Protein AF-0000000082964727 (afdb_homodimer)

Solvent-accessible surface area (backbone atoms only — not comparable to full-atom values): 8576 Å² total; per-residue (Å²): 100,39,33,54,52,37,48,73,75,38,59,36,74,42,72,46,80,45,94,87,66,37,37,23,34,14,73,77,46,48,39,25,46,44,39,16,37,71,82,79,59,73,50,67,26,72,53,70,43,55,39,71,46,34,38,41,74,52,41,55,58,40,51,57,36,49,49,47,58,58,69,42,76,78,37,48,71,79,102,101,39,33,54,51,38,49,74,76,37,59,36,73,40,70,45,82,45,95,88,66,38,39,22,34,14,72,78,45,48,39,26,45,45,38,17,37,70,83,80,59,73,50,68,27,72,52,70,42,56,39,71,47,35,36,41,73,52,41,56,57,38,52,58,35,49,47,47,59,58,69,46,77,78,40,48,73,80,103

Sequence (158 aa):
LCLAFVESSFNLSKVNENADGSFDYGIFQINSHYWCNDYQSHSENICHEDCKELLSPNLLSTINCVKKIVSGAGGMKNWLCLAFVESSFNLSKVNENADGSFDYGIFQINSHYWCNDYQSHSENICHEDCKELLSPNLLSTINCVKKIVSGAGGMKNW

Organism: Crocuta crocuta (NCBI:txid9678)

InterPro domains:
  IPR001916 Glycoside hydrolase, family 22 [PF00062] (1-79)
  IPR001916 Glycoside hydrolase, family 22 [PR00135] (22-38)
  IPR001916 Glycoside hydrolase, family 22 [PR00135] (45-54)
  IPR001916 Glycoside hydrolase, family 22 [PR00135] (55-70)
  IPR001916 Glycoside hydrolase, family 22 [PR00135] (75-79)
  IPR001916 Glycoside hydrolase, family 22 [PS51348] (1-79)
  IPR001916 Glycoside hydrolase, family 22 [PTHR11407] (1-79)
  IPR001916 Glycoside hydrolase, family 22 [SM00263] (1-79)
  IPR019799 Glycoside hydrolase family 22 domain [PS00128] (47-65)
  IPR023346 Lysozyme-like domain superfamily [SSF53955] (1-79)

Radius of gyration: 15.57 Å; Cα contacts (8 Å, |Δi|>4): 293; chains: 2; bounding box: 36×48×28 Å

Secondary structure (DSSP, 8-state):
-HHHHHHHHS-TT-EEE-TTS-EEETTTTEETTTT-B-SSS----TT-SBGGGGG-TT-HHHHHHHHHHHH-SS-GGG-/-HHHHHHHHS-TT-EEE-TTS-EEETTTTEETTTT-B-SSS----TT-SBGGGGG-TT-HHHHHHHHHHHH-SS-GGG-

Nearest PDB structures (foldseek):
  5xuw-assembly2_B  TM=7.852E-01  e=1.408E-07  Equus asinus
  4yf2-assembly3_C  TM=8.057E-01  e=6.088E-07  Mus musculus
  2cwi-assembly2_B  TM=7.883E-01  e=1.545E-06  Canis lupus familiaris
  2z2e-assembly2_B  TM=7.859E-01  e=5.471E-06  Canis lupus familiaris
  2z2e-assembly1_A  TM=7.751E-01  e=1.696E-05  Canis lupus familiaris

Structure (mmCIF, N/CA/C/O backbone):
data_AF-0000000082964727-model_v1
#
loop_
_entity.id
_entity.type
_entity.pdbx_description
1 polymer 'LYZL6 protein'
#
loop_
_atom_site.group_PDB
_atom_site.id
_atom_site.type_symbol
_atom_site.label_atom_id
_atom_site.label_alt_id
_atom_site.label_comp_id
_atom_site.label_asym_id
_atom_site.label_entity_id
_atom_site.label_seq_id
_atom_site.pdbx_PDB_ins_code
_atom_site.Cartn_x
_atom_site.Cartn_y
_atom_site.Cartn_z
_atom_site.occupancy
_atom_site.B_iso_or_equiv
_atom_site.auth_seq_id
_atom_site.auth_comp_id
_atom_site.auth_asym_id
_atom_site.auth_atom_id
_atom_site.pdbx_PDB_model_num
ATOM 1 N N . LEU A 1 1 ? -19.469 -3.523 5.742 1 49.22 1 LEU A N 1
ATOM 2 C CA . LEU A 1 1 ? -18.828 -4.309 6.793 1 49.22 1 LEU A CA 1
ATOM 3 C C . LEU A 1 1 ? -17.312 -4.25 6.672 1 49.22 1 LEU A C 1
ATOM 5 O O . LEU A 1 1 ? -16.609 -4.023 7.66 1 49.22 1 LEU A O 1
ATOM 9 N N . CYS A 1 2 ? -16.781 -4.227 5.25 1 60.62 2 CYS A N 1
ATOM 10 C CA . CYS A 1 2 ? -15.383 -4.508 4.953 1 60.62 2 CYS A CA 1
ATOM 11 C C . CYS A 1 2 ? -14.5 -3.328 5.336 1 60.62 2 CYS A C 1
ATOM 13 O O . CYS A 1 2 ? -13.5 -3.496 6.039 1 60.62 2 CYS A O 1
ATOM 15 N N . LEU A 1 3 ? -15.039 -2.17 5.152 1 70.06 3 LEU A N 1
ATOM 16 C CA . LEU A 1 3 ? -14.188 -1.027 5.457 1 70.06 3 LEU A CA 1
ATOM 17 C C . LEU A 1 3 ? -14.141 -0.769 6.957 1 70.06 3 LEU A C 1
ATOM 19 O O . LEU A 1 3 ? -13.125 -0.29 7.477 1 70.06 3 LEU A O 1
ATOM 23 N N . ALA A 1 4 ? -15.195 -1.231 7.52 1 76.81 4 ALA A N 1
ATOM 24 C CA . ALA A 1 4 ? -15.227 -1.04 8.969 1 76.81 4 ALA A CA 1
ATOM 25 C C . ALA A 1 4 ? -14.133 -1.855 9.648 1 76.81 4 ALA A C 1
ATOM 27 O O . ALA A 1 4 ? -13.508 -1.392 10.609 1 76.81 4 ALA A O 1
ATOM 28 N N . PHE A 1 5 ? -13.93 -2.945 9.055 1 79.44 5 PHE A N 1
ATOM 29 C CA . PHE A 1 5 ? -12.914 -3.807 9.648 1 79.44 5 PHE A CA 1
ATOM 30 C C . PHE A 1 5 ? -11.523 -3.197 9.477 1 79.44 5 PHE A C 1
ATOM 32 O O . PHE A 1 5 ? -10.719 -3.219 10.406 1 79.44 5 PHE A O 1
ATOM 39 N N . VAL A 1 6 ? -11.328 -2.627 8.352 1 85.75 6 VAL A N 1
ATOM 40 C CA . VAL A 1 6 ? -10.047 -1.975 8.117 1 85.75 6 VAL A CA 1
ATOM 41 C C . VAL A 1 6 ? -9.898 -0.776 9.047 1 85.75 6 VAL A C 1
ATOM 43 O O . VAL A 1 6 ? -8.836 -0.584 9.656 1 85.75 6 VAL A O 1
ATOM 46 N N . GLU A 1 7 ? -11.008 -0.123 9.18 1 83.94 7 GLU A N 1
ATOM 47 C CA . GLU A 1 7 ? -10.969 1.072 10.023 1 83.94 7 GLU A CA 1
ATOM 48 C C . GLU A 1 7 ? -10.727 0.713 11.484 1 83.94 7 GLU A C 1
ATOM 50 O O . GLU A 1 7 ? -10.016 1.427 12.188 1 83.94 7 GLU A O 1
ATOM 55 N N . SER A 1 8 ? -11.25 -0.334 11.836 1 87.88 8 SER A N 1
ATOM 56 C CA . SER A 1 8 ? -11.102 -0.749 13.227 1 87.88 8 SER A CA 1
ATOM 57 C C . SER A 1 8 ? -9.7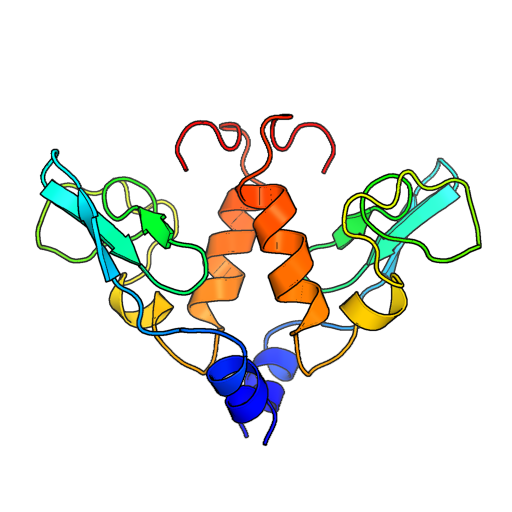03 -1.303 13.484 1 87.88 8 SER A C 1
ATOM 59 O O . SER A 1 8 ? -9.203 -1.231 14.609 1 87.88 8 SER A O 1
ATOM 61 N N . SER A 1 9 ? -9.117 -1.783 12.469 1 90.44 9 SER A N 1
ATOM 62 C CA . SER A 1 9 ? -7.801 -2.402 12.609 1 90.44 9 SER A CA 1
ATOM 63 C C . SER A 1 9 ? -6.688 -1.385 12.406 1 90.44 9 SER A C 1
ATOM 65 O O . SER A 1 9 ? -5.574 -1.562 12.914 1 90.44 9 SER A O 1
ATOM 67 N N . PHE A 1 10 ? -7.047 -0.333 11.664 1 92.75 10 PHE A N 1
ATOM 68 C CA . PHE A 1 10 ? -6.066 0.689 11.32 1 92.75 10 PHE A CA 1
ATOM 69 C C . PHE A 1 10 ? -6.629 2.084 11.57 1 92.75 10 PHE A C 1
ATOM 71 O O . PHE A 1 10 ? -7.84 2.295 11.484 1 92.75 10 PHE A O 1
ATOM 78 N N . ASN A 1 11 ? -5.766 2.906 11.875 1 93.81 11 ASN A N 1
ATOM 79 C CA . ASN A 1 11 ? -6.172 4.305 11.977 1 93.81 11 ASN A CA 1
ATOM 80 C C . ASN A 1 11 ? -6.059 5.02 10.633 1 93.81 11 ASN A C 1
ATOM 82 O O . ASN A 1 11 ? -5.004 5.562 10.305 1 93.81 11 ASN A O 1
ATOM 86 N N . LEU A 1 12 ? -7.148 5.125 9.93 1 93.94 12 LEU A N 1
ATOM 87 C CA . LEU A 1 12 ? -7.18 5.68 8.586 1 93.94 12 LEU A CA 1
ATOM 88 C C . LEU A 1 12 ? -7.074 7.199 8.617 1 93.94 12 LEU A C 1
ATOM 90 O O . LEU A 1 12 ? -6.676 7.82 7.625 1 93.94 12 LEU A O 1
ATOM 94 N N . SER A 1 13 ? -7.414 7.887 9.82 1 95.19 13 SER A N 1
AT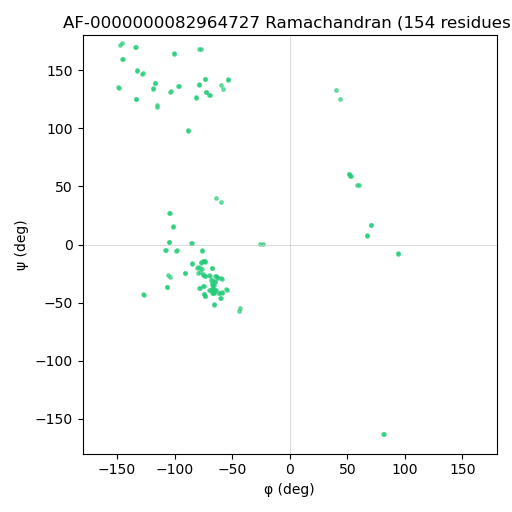OM 95 C CA . SER A 1 13 ? -7.508 9.336 9.914 1 95.19 13 SER A CA 1
ATOM 96 C C . SER A 1 13 ? -6.258 9.93 10.562 1 95.19 13 SER A C 1
ATOM 98 O O . SER A 1 13 ? -6.242 11.109 10.93 1 95.19 13 SER A O 1
ATOM 100 N N . LYS A 1 14 ? -5.23 9.156 10.625 1 96.56 14 LYS A N 1
ATOM 101 C CA . LYS A 1 14 ? -3.998 9.617 11.258 1 96.56 14 LYS A CA 1
ATOM 102 C C . LYS A 1 14 ? -3.318 10.695 10.414 1 96.56 14 LYS A C 1
ATOM 104 O O . LYS A 1 14 ? -3.158 10.531 9.203 1 96.56 14 LYS A O 1
ATOM 109 N N . VAL A 1 15 ? -2.967 11.836 11.031 1 97.5 15 VAL A N 1
ATOM 110 C CA . VAL A 1 15 ? -2.201 12.906 10.406 1 97.5 15 VAL A CA 1
ATOM 111 C C . VAL A 1 15 ? -1.088 13.367 11.344 1 97.5 15 VAL A C 1
ATOM 113 O O . VAL A 1 15 ? -1.338 13.664 12.516 1 97.5 15 VAL A O 1
ATOM 116 N N . ASN A 1 16 ? 0.157 13.344 10.828 1 97.31 16 ASN A N 1
ATOM 117 C CA . ASN A 1 16 ? 1.308 13.805 11.602 1 97.31 16 ASN A CA 1
ATOM 118 C C . ASN A 1 16 ? 1.973 15.008 10.945 1 97.31 16 ASN A C 1
ATOM 120 O O . ASN A 1 16 ? 2.139 15.047 9.727 1 97.31 16 ASN A O 1
ATOM 124 N N . GLU A 1 17 ? 2.377 15.977 11.797 1 96.5 17 GLU A N 1
ATOM 125 C CA . GLU A 1 17 ? 3.104 17.141 11.312 1 96.5 17 GLU A CA 1
ATOM 126 C C . GLU A 1 17 ? 4.609 16.969 11.477 1 96.5 17 GLU A C 1
ATOM 128 O O . GLU A 1 17 ? 5.074 16.484 12.508 1 96.5 17 GLU A O 1
ATOM 133 N N . ASN A 1 18 ? 5.363 17.375 10.383 1 95.81 18 ASN A N 1
ATOM 134 C CA . ASN A 1 18 ? 6.82 17.281 10.406 1 95.81 18 ASN A CA 1
ATOM 135 C C . ASN A 1 18 ? 7.461 18.641 10.703 1 95.81 18 ASN A C 1
ATOM 137 O O . ASN A 1 18 ? 6.809 19.672 10.586 1 95.81 18 ASN A O 1
ATOM 141 N N . ALA A 1 19 ? 8.703 18.578 11.039 1 95.44 19 ALA A N 1
ATOM 142 C CA . ALA A 1 19 ? 9.445 19.781 11.383 1 95.44 19 ALA A CA 1
ATOM 143 C C . ALA A 1 19 ? 9.562 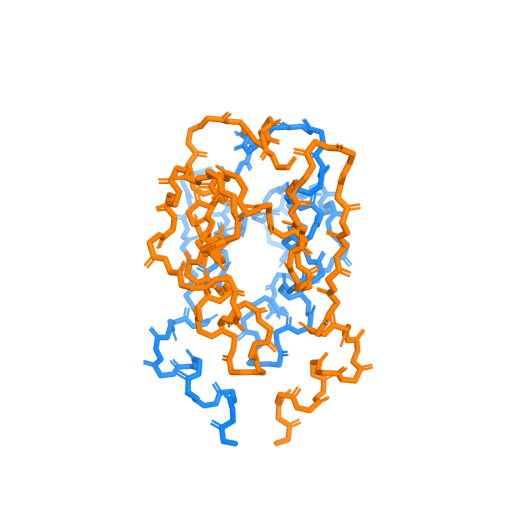20.719 10.18 1 95.44 19 ALA A C 1
ATOM 145 O O . ALA A 1 19 ? 9.641 21.938 10.336 1 95.44 19 ALA A O 1
ATOM 146 N N . ASP A 1 20 ? 9.523 20.172 9.023 1 94.88 20 ASP A N 1
ATOM 147 C CA . ASP A 1 20 ? 9.695 20.969 7.812 1 94.88 20 ASP A CA 1
ATOM 148 C C . ASP A 1 20 ? 8.367 21.578 7.359 1 94.88 20 ASP A C 1
ATOM 150 O O . ASP A 1 20 ? 8.297 22.203 6.301 1 94.88 20 ASP A O 1
ATOM 154 N N . GLY A 1 21 ? 7.305 21.312 8.133 1 95.62 21 GLY A N 1
ATOM 155 C CA . GLY A 1 21 ? 6 21.875 7.816 1 95.62 21 GLY A CA 1
ATOM 156 C C . GLY A 1 21 ? 5.133 20.938 6.988 1 95.62 21 GLY A C 1
ATOM 157 O O . GLY A 1 21 ? 3.963 21.234 6.738 1 95.62 21 GLY A O 1
ATOM 158 N N . SER A 1 22 ? 5.676 19.875 6.543 1 95.19 22 SER A N 1
ATOM 159 C CA . SER A 1 22 ? 4.863 18.891 5.816 1 95.19 22 SER A CA 1
ATOM 160 C C . SER A 1 22 ? 4.027 18.062 6.773 1 95.19 22 SER A C 1
ATOM 162 O O . SER A 1 22 ? 4.191 18.141 7.992 1 95.19 22 SER A O 1
ATOM 164 N N . PHE A 1 23 ? 3.092 17.328 6.184 1 96.69 23 PHE A N 1
ATOM 165 C CA . PHE A 1 23 ? 2.254 16.422 6.949 1 96.69 23 PHE A CA 1
ATOM 166 C C . PHE A 1 23 ? 2.271 15.023 6.336 1 96.69 23 PHE A C 1
ATOM 168 O O . PHE A 1 23 ? 2.385 14.883 5.117 1 96.69 23 PHE A O 1
ATOM 175 N N . ASP A 1 24 ? 2.17 14.031 7.184 1 96.12 24 ASP A N 1
ATOM 176 C CA . ASP A 1 24 ? 1.98 12.641 6.773 1 96.12 24 ASP A CA 1
ATOM 177 C C . ASP A 1 24 ? 0.533 12.203 6.98 1 96.12 24 ASP A C 1
ATOM 179 O O . ASP A 1 24 ? -0.036 12.398 8.055 1 96.12 24 ASP A O 1
ATOM 183 N N . TYR A 1 25 ? 0 11.602 5.961 1 96.31 25 TYR A N 1
ATOM 184 C CA . TYR A 1 25 ? -1.441 11.375 5.98 1 96.31 25 TYR A CA 1
ATOM 185 C C . TYR A 1 25 ? -1.765 9.891 5.922 1 96.31 25 TYR A C 1
ATOM 187 O O . TYR A 1 25 ? -1.175 9.148 5.129 1 96.31 25 TYR A O 1
ATOM 195 N N . GLY A 1 26 ? -2.695 9.461 6.781 1 96.06 26 GLY A N 1
ATOM 196 C CA . GLY A 1 26 ? -3.385 8.188 6.629 1 96.06 26 GLY A CA 1
ATOM 197 C C . GLY A 1 26 ? -2.576 7.008 7.133 1 96.06 26 GLY A C 1
ATOM 198 O O . GLY A 1 26 ? -1.594 7.184 7.855 1 96.06 26 GLY A O 1
ATOM 199 N N . ILE A 1 27 ? -3.023 5.898 6.684 1 93.75 27 ILE A N 1
ATOM 200 C CA . ILE A 1 27 ? -2.551 4.621 7.211 1 93.75 27 ILE A CA 1
ATOM 201 C C . ILE A 1 27 ? -1.104 4.395 6.781 1 93.75 27 ILE A C 1
ATOM 203 O O . ILE A 1 27 ? -0.328 3.764 7.504 1 93.75 27 ILE A O 1
ATOM 207 N N . PHE A 1 28 ? -0.662 4.965 5.684 1 93.81 28 PHE A N 1
ATOM 208 C CA . PHE A 1 28 ? 0.692 4.746 5.191 1 93.81 28 PHE A CA 1
ATOM 209 C C . PHE A 1 28 ? 1.568 5.965 5.453 1 93.81 28 PHE A C 1
ATOM 211 O O . PHE A 1 28 ? 2.74 5.988 5.074 1 93.81 28 PHE A O 1
ATOM 218 N N . GLN A 1 29 ? 1.039 6.984 6.094 1 95.19 29 GLN A N 1
ATOM 219 C CA . GLN A 1 29 ? 1.766 8.203 6.438 1 95.19 29 GLN A CA 1
ATOM 220 C C . GLN A 1 29 ? 2.475 8.781 5.215 1 95.19 29 GLN A C 1
ATOM 222 O O . GLN A 1 29 ? 3.682 9.031 5.25 1 95.19 29 GLN A O 1
ATOM 227 N N . ILE A 1 30 ? 1.651 9.109 4.242 1 92.94 30 ILE A N 1
ATOM 228 C CA . ILE A 1 30 ? 2.109 9.633 2.961 1 92.94 30 ILE A CA 1
ATOM 229 C C . ILE A 1 30 ? 2.389 11.133 3.084 1 92.94 30 ILE A C 1
ATOM 231 O O . ILE A 1 30 ? 1.513 11.898 3.488 1 92.94 30 ILE A O 1
ATOM 235 N N . ASN A 1 31 ? 3.559 11.516 2.699 1 94.25 31 ASN A N 1
ATOM 236 C CA . ASN A 1 31 ? 4.051 12.867 2.955 1 94.25 31 ASN A CA 1
ATOM 237 C C . ASN A 1 31 ? 3.473 13.875 1.966 1 94.25 31 ASN A C 1
ATOM 239 O O . ASN A 1 31 ? 3.48 13.633 0.757 1 94.25 31 ASN A O 1
ATOM 243 N N . SER A 1 32 ? 3.092 14.977 2.41 1 96.25 32 SER A N 1
ATOM 244 C CA . SER A 1 32 ? 2.375 15.977 1.624 1 96.25 32 SER A CA 1
ATOM 245 C C . SER A 1 32 ? 3.33 16.781 0.748 1 96.25 32 SER A C 1
ATOM 247 O O . SER A 1 32 ? 2.908 17.406 -0.232 1 96.25 32 SER A O 1
ATOM 249 N N . HIS A 1 33 ? 4.633 16.797 1.054 1 95.56 33 HIS A N 1
ATOM 250 C CA . HIS A 1 33 ? 5.566 17.562 0.233 1 95.56 33 HIS A CA 1
ATOM 251 C C . HIS A 1 33 ? 5.848 16.859 -1.088 1 95.56 33 HIS A C 1
ATOM 253 O O . HIS A 1 33 ? 6.289 17.484 -2.053 1 95.56 33 HIS A O 1
ATOM 259 N N . TYR A 1 34 ? 5.488 15.609 -1.199 1 92.56 34 TYR A N 1
ATOM 260 C CA . TYR A 1 34 ? 5.906 14.844 -2.369 1 92.56 34 TYR A CA 1
ATOM 261 C C . TYR A 1 34 ? 4.707 14.195 -3.053 1 92.56 34 TYR A C 1
ATOM 263 O O . TYR A 1 34 ? 4.566 14.273 -4.273 1 92.56 34 TYR A O 1
ATOM 271 N N . TRP A 1 35 ? 3.859 13.656 -2.289 1 93.5 35 TRP A N 1
ATOM 272 C CA . TRP A 1 35 ? 3 12.625 -2.863 1 93.5 35 TRP A CA 1
ATOM 273 C C . TRP A 1 35 ? 1.58 13.148 -3.061 1 93.5 35 TRP A C 1
ATOM 275 O O . TRP A 1 35 ? 0.917 12.812 -4.043 1 93.5 35 TRP A O 1
ATOM 285 N N . CYS A 1 36 ? 1.107 13.945 -2.205 1 96.81 36 CYS A N 1
ATOM 286 C CA . CYS A 1 36 ? -0.247 14.477 -2.287 1 96.81 36 CYS A CA 1
ATOM 287 C C . CYS A 1 36 ? -0.258 15.977 -2.027 1 96.81 36 CYS A C 1
ATOM 289 O O . CYS A 1 36 ? 0.765 16.562 -1.651 1 96.81 36 CYS A O 1
ATOM 291 N N . ASN A 1 37 ? -1.45 16.641 -2.281 1 98 37 ASN A N 1
ATOM 292 C CA . ASN A 1 37 ? -1.575 18.078 -2.094 1 98 37 ASN A CA 1
ATOM 293 C C . ASN A 1 37 ? -2.576 18.422 -0.991 1 98 37 ASN A C 1
ATOM 295 O O . ASN A 1 37 ? -3.744 18.031 -1.067 1 98 37 ASN A O 1
ATOM 299 N N . ASP A 1 38 ? -2.092 19.078 0.036 1 97.44 38 ASP A N 1
ATOM 300 C CA . ASP A 1 38 ? -3.02 19.5 1.076 1 97.44 38 ASP A CA 1
ATOM 301 C C . ASP A 1 38 ? -3.24 21.016 1.021 1 97.44 38 ASP A C 1
ATOM 303 O O . ASP A 1 38 ? -3.975 21.562 1.841 1 97.44 38 ASP A O 1
ATOM 307 N N . TYR A 1 39 ? -2.521 21.688 0.158 1 96 39 TYR A N 1
ATOM 308 C CA . TYR A 1 39 ? -2.682 23.109 -0.139 1 96 39 TYR A CA 1
ATOM 309 C C . TYR A 1 39 ? -2.223 23.969 1.034 1 96 39 TYR A C 1
ATOM 311 O O . TYR A 1 39 ? -2.682 25.094 1.2 1 96 39 TYR A O 1
ATOM 319 N N . GLN A 1 40 ? -1.454 23.344 1.925 1 94.25 40 GLN A N 1
ATOM 320 C CA . GLN A 1 40 ? -0.943 24.078 3.082 1 94.25 40 GLN A CA 1
ATOM 321 C C . GLN A 1 40 ? 0.542 24.391 2.922 1 94.25 40 GLN A C 1
ATOM 323 O O . GLN A 1 40 ? 1.055 25.328 3.543 1 94.25 40 GLN A O 1
ATOM 328 N N . SER A 1 41 ? 1.266 23.609 2.16 1 88.94 41 SER A N 1
ATOM 329 C CA . SER A 1 41 ? 2.689 23.781 1.891 1 88.94 41 SER A CA 1
ATOM 330 C C . SER A 1 41 ? 3.047 23.312 0.483 1 88.94 41 SER A C 1
ATOM 332 O O . SER A 1 41 ? 2.186 22.828 -0.254 1 88.94 41 SER A O 1
ATOM 334 N N . HIS A 1 42 ? 4.246 23.547 0.036 1 94.06 42 HIS A N 1
ATOM 335 C CA . HIS A 1 42 ? 4.723 23.062 -1.26 1 94.06 42 HIS A CA 1
ATOM 336 C C . HIS A 1 42 ? 4.531 21.562 -1.399 1 94.06 42 HIS A C 1
ATOM 338 O O . HIS A 1 42 ? 4.723 20.812 -0.436 1 94.06 42 HIS A O 1
ATOM 344 N N . SER A 1 43 ? 4.152 21.172 -2.658 1 94.94 43 SER A N 1
ATOM 345 C CA . SER A 1 43 ? 3.986 19.75 -2.928 1 94.94 43 SER A CA 1
ATOM 346 C C . SER A 1 43 ? 4.324 19.406 -4.379 1 94.94 43 SER A C 1
ATOM 348 O O . SER A 1 43 ? 3.92 20.125 -5.297 1 94.94 43 SER A O 1
ATOM 350 N N . GLU A 1 44 ? 5.086 18.328 -4.57 1 94.69 44 GLU A N 1
ATOM 351 C CA . GLU A 1 44 ? 5.301 17.797 -5.91 1 94.69 44 GLU A CA 1
ATOM 352 C C . GLU A 1 44 ? 4.047 17.094 -6.43 1 94.69 44 GLU A C 1
ATOM 354 O O . GLU A 1 44 ? 3.838 17 -7.645 1 94.69 44 GLU A O 1
ATOM 359 N N . ASN A 1 45 ? 3.232 16.578 -5.555 1 95.5 45 ASN A N 1
ATOM 360 C CA . ASN A 1 45 ? 1.95 15.945 -5.844 1 95.5 45 ASN A CA 1
ATOM 361 C C . ASN A 1 45 ? 2.088 14.844 -6.895 1 95.5 45 ASN A C 1
ATOM 363 O O . ASN A 1 45 ? 1.385 14.859 -7.91 1 95.5 45 ASN A O 1
ATOM 367 N N . ILE A 1 46 ? 2.898 13.883 -6.59 1 93.44 46 ILE A N 1
ATOM 368 C CA . ILE A 1 46 ? 3.211 12.828 -7.543 1 93.44 46 ILE A CA 1
ATOM 369 C C . ILE A 1 46 ? 1.972 11.961 -7.781 1 93.44 46 ILE A C 1
ATOM 371 O O . ILE A 1 46 ? 1.739 11.492 -8.898 1 93.44 46 ILE A O 1
ATOM 375 N N . CYS A 1 47 ? 1.193 11.867 -6.793 1 94.94 47 CYS A N 1
ATOM 376 C CA . CYS A 1 47 ? 0.007 11.031 -6.906 1 94.94 47 CYS A CA 1
ATOM 377 C C . CYS A 1 47 ? -1.144 11.789 -7.551 1 94.94 47 CYS A C 1
ATOM 379 O O . CYS A 1 47 ? -2.152 11.195 -7.934 1 94.94 47 CYS A O 1
ATOM 381 N N . HIS A 1 48 ? -1.076 13.086 -7.605 1 96.94 48 HIS A N 1
ATOM 382 C CA . HIS A 1 48 ? -2.111 13.945 -8.172 1 96.94 48 HIS A CA 1
ATOM 383 C C . HIS A 1 48 ? -3.436 13.766 -7.438 1 96.94 48 HIS A C 1
ATOM 385 O O . HIS A 1 48 ? -4.473 13.547 -8.062 1 96.94 48 HIS A O 1
ATOM 391 N N . GLU A 1 49 ? -3.408 13.867 -6.191 1 97.25 49 GLU A N 1
ATOM 392 C CA . GLU A 1 49 ? -4.629 13.742 -5.398 1 97.25 49 GLU A CA 1
ATOM 393 C C . GLU A 1 49 ? -4.59 14.664 -4.18 1 97.25 49 GLU A C 1
ATOM 395 O O . GLU A 1 49 ? -3.527 15.18 -3.814 1 97.25 49 GLU A O 1
ATOM 400 N N . ASP A 1 50 ? -5.781 14.961 -3.631 1 98.25 50 ASP A N 1
ATOM 401 C CA . ASP A 1 50 ? -5.906 15.672 -2.359 1 98.25 50 ASP A CA 1
ATOM 402 C C . ASP A 1 50 ? -5.52 14.766 -1.189 1 98.25 50 ASP A C 1
ATOM 404 O O . ASP A 1 50 ? -5.992 13.633 -1.093 1 98.25 50 ASP A O 1
ATOM 408 N N . CYS A 1 51 ? -4.617 15.305 -0.259 1 98.31 51 CYS A N 1
ATOM 409 C CA . CYS A 1 51 ? -4.145 14.5 0.859 1 98.31 51 CYS A CA 1
ATOM 410 C C . CYS A 1 51 ? -5.309 14.039 1.729 1 98.31 51 CYS A C 1
ATOM 412 O O . CYS A 1 51 ? -5.266 12.945 2.303 1 98.31 51 CYS A O 1
ATOM 414 N N . LYS A 1 52 ? -6.414 14.789 1.799 1 98.25 52 LYS A N 1
ATOM 415 C CA . LYS A 1 52 ? -7.574 14.422 2.605 1 98.25 52 LYS A CA 1
ATOM 416 C C . LYS A 1 52 ? -8.195 13.117 2.113 1 98.25 52 LYS A C 1
ATOM 418 O O . LYS A 1 52 ? -8.797 12.375 2.893 1 98.25 52 L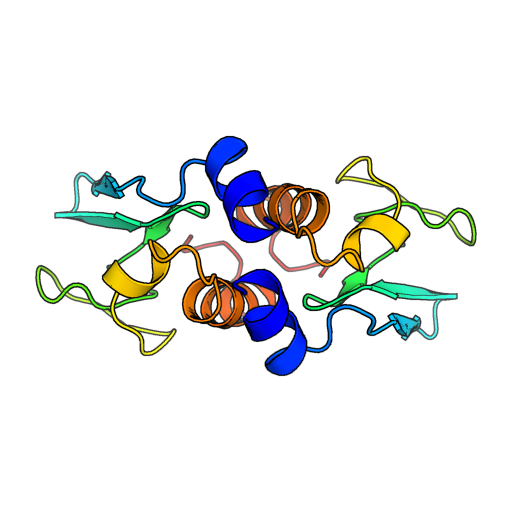YS A O 1
ATOM 423 N N . GLU A 1 53 ? -8.055 12.82 0.839 1 97.31 53 GLU A N 1
ATOM 424 C CA . GLU A 1 53 ? -8.617 11.594 0.284 1 97.31 53 GLU A CA 1
ATOM 425 C C . GLU A 1 53 ? -7.902 10.359 0.83 1 97.31 53 GLU A C 1
ATOM 427 O O . GLU A 1 53 ? -8.445 9.25 0.801 1 97.31 53 GLU A O 1
ATOM 432 N N . LEU A 1 54 ? -6.695 10.531 1.352 1 97.19 54 LEU A N 1
ATOM 433 C CA . LEU A 1 54 ? -5.926 9.422 1.904 1 97.19 54 LEU A CA 1
ATOM 434 C C . LEU A 1 54 ? -6.453 9.023 3.279 1 97.19 54 LEU A C 1
ATOM 436 O O . LEU A 1 54 ? -6.051 7.996 3.83 1 97.19 54 LEU A O 1
ATOM 440 N N . LEU A 1 55 ? -7.426 9.789 3.787 1 96.56 55 LEU A N 1
ATOM 441 C CA . LEU A 1 55 ? -8.039 9.516 5.078 1 96.56 55 LEU A CA 1
ATOM 442 C C . LEU A 1 55 ? -9.367 8.781 4.902 1 96.56 55 LEU A C 1
ATOM 444 O O . LEU A 1 55 ? -9.977 8.344 5.883 1 96.56 55 LEU A O 1
ATOM 448 N N . SER A 1 56 ? -9.766 8.625 3.664 1 92.69 56 SER A N 1
ATOM 449 C CA . SER A 1 56 ? -11.086 8.078 3.35 1 92.69 56 SER A CA 1
ATOM 450 C C . SER A 1 56 ? -11.133 6.574 3.605 1 92.69 56 SER A C 1
ATOM 452 O O . SER A 1 56 ? -10.195 5.852 3.262 1 92.69 56 SER A O 1
ATOM 454 N N . PRO A 1 57 ? -12.25 6.141 4.09 1 89 57 PRO A N 1
ATOM 455 C CA . PRO A 1 57 ? -12.398 4.703 4.316 1 89 57 PRO A CA 1
ATOM 456 C C . PRO A 1 57 ? -12.57 3.914 3.021 1 89 57 PRO A C 1
ATOM 458 O O . PRO A 1 57 ? -12.461 2.686 3.023 1 89 57 PRO A O 1
ATOM 461 N N . ASN A 1 58 ? -12.852 4.562 1.944 1 88.69 58 ASN A N 1
ATOM 462 C CA . ASN A 1 58 ? -13.039 3.818 0.704 1 88.69 58 ASN A CA 1
ATOM 463 C C . ASN A 1 58 ? -11.703 3.391 0.099 1 88.69 58 ASN A C 1
ATOM 465 O O . ASN A 1 58 ? -11.664 2.518 -0.77 1 88.69 58 ASN A O 1
ATOM 469 N N . LEU A 1 59 ? -10.617 3.861 0.428 1 92.94 59 LEU A N 1
ATOM 470 C CA . LEU A 1 59 ? -9.242 3.438 0.191 1 92.94 59 LEU A CA 1
ATOM 471 C C . LEU A 1 59 ? -8.883 3.541 -1.29 1 92.94 59 LEU A C 1
ATOM 473 O O . LEU A 1 59 ? -7.797 3.139 -1.702 1 92.94 59 LEU A O 1
ATOM 477 N N . LEU A 1 60 ? -9.742 4.117 -2.117 1 93.81 60 LEU A N 1
ATOM 478 C CA . LEU A 1 60 ? -9.469 4.176 -3.549 1 93.81 60 LEU A CA 1
ATOM 479 C C . LEU A 1 60 ? -8.25 5.047 -3.832 1 93.81 60 LEU A C 1
ATOM 481 O O . LEU A 1 60 ? -7.312 4.609 -4.504 1 93.81 60 LEU A O 1
ATOM 485 N N . SER A 1 61 ? -8.25 6.262 -3.289 1 94.81 61 SER A N 1
ATOM 486 C CA . SER A 1 61 ? -7.125 7.172 -3.482 1 94.81 61 SER A CA 1
ATOM 487 C C . SER A 1 61 ? -5.855 6.629 -2.838 1 94.81 61 SER A C 1
ATOM 489 O O . SER A 1 61 ? -4.762 6.766 -3.395 1 94.81 61 SER A O 1
ATOM 491 N N . THR A 1 62 ? -6.008 6 -1.624 1 95.5 62 THR A N 1
ATOM 492 C CA . THR A 1 62 ? -4.879 5.422 -0.904 1 95.5 62 THR A CA 1
ATOM 493 C C . THR A 1 62 ? -4.215 4.32 -1.73 1 95.5 62 THR A C 1
ATOM 495 O O . THR A 1 62 ? -2.996 4.324 -1.914 1 95.5 62 THR A O 1
ATOM 498 N N . ILE A 1 63 ? -4.965 3.463 -2.293 1 94.19 63 ILE A N 1
ATOM 499 C CA . ILE A 1 63 ? -4.441 2.357 -3.09 1 94.19 63 ILE A CA 1
ATOM 500 C C . ILE A 1 63 ? -3.781 2.902 -4.355 1 94.19 63 ILE A C 1
ATOM 502 O O . ILE A 1 63 ? -2.678 2.488 -4.711 1 94.19 63 ILE A O 1
ATOM 506 N N . ASN A 1 64 ? -4.387 3.873 -4.98 1 94.06 64 ASN A N 1
ATOM 507 C CA . ASN A 1 64 ? -3.828 4.473 -6.188 1 94.06 64 ASN A CA 1
ATOM 508 C C . ASN A 1 64 ? -2.471 5.113 -5.914 1 94.06 64 ASN A C 1
ATOM 510 O O . ASN A 1 64 ? -1.536 4.957 -6.703 1 94.06 64 ASN A O 1
ATOM 514 N N . CYS A 1 65 ? -2.371 5.77 -4.824 1 94.25 65 CYS A N 1
ATOM 515 C CA . CYS A 1 65 ? -1.127 6.465 -4.504 1 94.25 65 CYS A CA 1
ATOM 516 C C . CYS A 1 65 ? -0.043 5.477 -4.09 1 94.25 65 CYS A C 1
ATOM 518 O O . CYS A 1 65 ? 1.099 5.574 -4.543 1 94.25 65 CYS A O 1
ATOM 520 N N . VAL A 1 66 ? -0.376 4.531 -3.281 1 92.94 66 VAL A N 1
ATOM 521 C CA . VAL A 1 66 ? 0.605 3.561 -2.811 1 92.94 66 VAL A CA 1
ATOM 522 C C . VAL A 1 66 ? 1.109 2.725 -3.984 1 92.94 66 VAL A C 1
ATOM 524 O O . VAL A 1 66 ? 2.283 2.35 -4.027 1 92.94 66 VAL A O 1
ATOM 527 N N . LYS A 1 67 ? 0.337 2.459 -4.98 1 90.81 67 LYS A N 1
ATOM 528 C CA . LYS A 1 67 ? 0.813 1.782 -6.184 1 90.81 67 LYS A CA 1
ATOM 529 C C . LYS A 1 67 ? 1.939 2.568 -6.848 1 90.81 67 LYS A C 1
ATOM 531 O O . LYS A 1 67 ? 2.93 1.988 -7.297 1 90.81 67 LYS A O 1
ATOM 536 N N . LYS A 1 68 ? 1.78 3.818 -6.871 1 88.06 68 LYS A N 1
ATOM 537 C CA . LYS A 1 68 ? 2.826 4.668 -7.434 1 88.06 68 LYS A CA 1
ATOM 538 C C . LYS A 1 68 ? 4.082 4.641 -6.566 1 88.06 68 LYS A C 1
ATOM 540 O O . LYS A 1 68 ? 5.199 4.625 -7.086 1 88.06 68 LYS A O 1
ATOM 545 N N . ILE A 1 69 ? 3.873 4.617 -5.293 1 87.25 69 ILE A N 1
ATOM 546 C CA . ILE A 1 69 ? 4.992 4.609 -4.359 1 87.25 69 ILE A CA 1
ATOM 547 C C . ILE A 1 69 ? 5.781 3.311 -4.508 1 87.25 69 ILE A C 1
ATOM 549 O O . ILE A 1 69 ? 7.008 3.328 -4.621 1 87.25 69 ILE A O 1
ATOM 553 N N . VAL A 1 70 ? 5 2.24 -4.648 1 83.88 70 VAL A N 1
ATOM 554 C CA . VAL A 1 70 ? 5.648 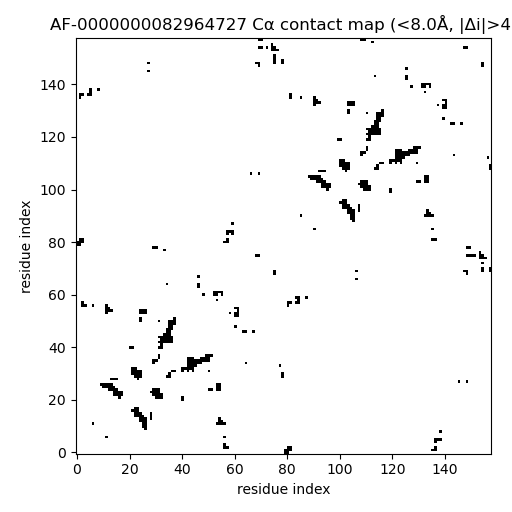0.935 -4.672 1 83.88 70 VAL A CA 1
ATOM 555 C C . VAL A 1 70 ? 6.27 0.691 -6.047 1 83.88 70 VAL A C 1
ATOM 557 O O . VAL A 1 70 ? 7.289 0.01 -6.164 1 83.88 70 VAL A O 1
ATOM 560 N N . SER A 1 71 ? 5.562 1.148 -7.172 1 76.25 71 SER A N 1
ATOM 561 C CA . SER A 1 71 ? 6.07 0.944 -8.523 1 76.25 71 SER A CA 1
ATOM 562 C C . SER A 1 71 ? 7.234 1.884 -8.828 1 76.25 71 SER A C 1
ATOM 564 O O . SER A 1 71 ? 7.996 1.652 -9.766 1 76.25 71 SER A O 1
ATOM 566 N N . GLY A 1 72 ? 7.062 3.131 -8.414 1 61.88 72 GLY A N 1
ATOM 567 C CA . GLY A 1 72 ? 7.996 4.195 -8.75 1 61.88 72 GLY A CA 1
ATOM 568 C C . GLY A 1 72 ? 9.406 3.936 -8.25 1 61.88 72 GLY A C 1
ATOM 569 O O . GLY A 1 72 ? 9.602 3.139 -7.328 1 61.88 72 GLY A O 1
ATOM 570 N N . ALA A 1 73 ? 10.289 4.297 -9.289 1 49.66 73 ALA A N 1
ATOM 571 C CA . ALA A 1 73 ? 11.742 4.344 -9.344 1 49.66 73 ALA A CA 1
ATOM 572 C C . ALA A 1 73 ? 12.32 4.977 -8.086 1 49.66 73 ALA A C 1
ATOM 574 O O . ALA A 1 73 ? 13.445 4.664 -7.68 1 49.66 73 ALA A O 1
ATOM 575 N N . GLY A 1 74 ? 11.938 6.066 -7.844 1 42.97 74 GLY A N 1
ATOM 576 C CA . GLY A 1 74 ? 12.75 6.891 -6.957 1 42.97 74 GLY A CA 1
ATOM 577 C C . GLY A 1 74 ? 12.938 6.277 -5.578 1 42.97 74 GLY A C 1
ATOM 578 O O . GLY A 1 74 ? 13.57 6.879 -4.707 1 42.97 74 GLY A O 1
ATOM 579 N N . GLY A 1 75 ? 13.086 4.914 -5.395 1 43.22 75 GLY A N 1
ATOM 580 C CA . GLY A 1 75 ? 13.32 4.277 -4.105 1 43.22 75 GLY A CA 1
ATOM 581 C C . GLY A 1 75 ? 12.516 4.891 -2.979 1 43.22 75 GLY A C 1
ATOM 582 O O . GLY A 1 75 ? 12 6.004 -3.111 1 43.22 75 GLY A O 1
ATOM 583 N N . MET A 1 76 ? 11.797 3.965 -2.07 1 47.09 76 MET A N 1
ATOM 584 C CA . MET A 1 76 ? 11.25 4.383 -0.782 1 47.09 76 MET A CA 1
ATOM 585 C C . MET A 1 76 ? 12.008 5.582 -0.232 1 47.09 76 MET A C 1
ATOM 587 O O . MET A 1 76 ? 11.875 5.926 0.943 1 47.09 76 MET A O 1
ATOM 591 N N . LYS A 1 77 ? 12.977 6.059 -0.952 1 42.69 77 LYS A N 1
ATOM 592 C CA . LYS A 1 77 ? 13.867 7.047 -0.35 1 42.69 77 LYS A CA 1
ATOM 593 C C . LYS A 1 77 ? 13.078 8.227 0.205 1 42.69 77 LYS A C 1
ATOM 595 O O . LYS A 1 77 ? 13.523 8.906 1.133 1 42.69 77 LYS A O 1
ATOM 600 N N . ASN A 1 78 ? 11.977 8.672 -0.565 1 45.75 78 ASN A N 1
ATOM 601 C CA . ASN A 1 78 ? 11.352 9.867 -0.015 1 45.75 78 ASN A CA 1
ATOM 602 C C . ASN A 1 78 ? 10.023 9.547 0.672 1 45.75 78 ASN A C 1
ATOM 604 O O . ASN A 1 78 ? 9.086 10.336 0.617 1 45.75 78 ASN A O 1
ATOM 608 N N . TRP A 1 79 ? 9.953 8.461 1.092 1 48.16 79 TRP A N 1
ATOM 609 C CA . TRP A 1 79 ? 8.789 8.242 1.945 1 48.16 79 TRP A CA 1
ATOM 610 C C . TRP A 1 79 ? 8.867 9.102 3.203 1 48.16 79 TRP A C 1
ATOM 612 O O . TRP A 1 79 ? 9.953 9.32 3.748 1 48.16 79 TRP A O 1
ATOM 622 N N . LEU B 1 1 ? -20.531 -1.967 1.553 1 49.09 1 LEU B N 1
ATOM 623 C CA . LEU B 1 1 ? -20.531 -1.073 0.399 1 49.09 1 LEU B CA 1
ATOM 624 C C . LEU B 1 1 ? -19.109 -0.741 -0.033 1 49.09 1 LEU B C 1
ATOM 626 O O . LEU B 1 1 ? -18.781 -0.82 -1.219 1 49.09 1 LEU B O 1
ATOM 630 N N . CYS B 1 2 ? -18.094 -0.57 1.087 1 60.25 2 CYS B N 1
ATOM 631 C CA . CYS B 1 2 ? -16.797 0.057 0.867 1 60.25 2 CYS B CA 1
ATOM 632 C C . CYS B 1 2 ? -15.852 -0.888 0.135 1 60.25 2 CYS B C 1
ATOM 634 O O . CYS B 1 2 ? -15.234 -0.509 -0.866 1 60.25 2 CYS B O 1
ATOM 636 N N . LEU B 1 3 ? -15.969 -2.135 0.451 1 69 3 LEU B N 1
ATOM 637 C CA . LEU B 1 3 ? -15.016 -3.033 -0.198 1 69 3 LEU B CA 1
ATOM 638 C C . LEU B 1 3 ? -15.438 -3.326 -1.634 1 69 3 LEU B C 1
ATOM 640 O O . LEU B 1 3 ? -14.594 -3.535 -2.504 1 69 3 LEU B O 1
ATOM 644 N N . ALA B 1 4 ? -16.719 -3.156 -1.781 1 76.19 4 ALA B N 1
ATOM 645 C CA . ALA B 1 4 ? -17.203 -3.414 -3.133 1 76.19 4 ALA B CA 1
ATOM 646 C C . ALA B 1 4 ? -16.672 -2.377 -4.117 1 76.19 4 ALA B C 1
ATOM 648 O O . ALA B 1 4 ? -16.328 -2.711 -5.258 1 76.19 4 ALA B O 1
ATOM 649 N N . PHE B 1 5 ? -16.547 -1.257 -3.566 1 79.56 5 PHE B N 1
ATOM 650 C CA . PHE B 1 5 ? -16.078 -0.192 -4.438 1 79.56 5 PHE B CA 1
ATOM 651 C C . PHE B 1 5 ? -14.609 -0.415 -4.809 1 79.56 5 PHE B C 1
ATOM 653 O O . PHE B 1 5 ? -14.219 -0.235 -5.965 1 79.56 5 PHE B O 1
ATOM 660 N N . VAL B 1 6 ? -13.898 -0.864 -3.84 1 86 6 VAL B N 1
ATOM 661 C CA . VAL B 1 6 ? -12.492 -1.146 -4.105 1 86 6 VAL B CA 1
ATOM 662 C C . VAL B 1 6 ? -12.375 -2.311 -5.09 1 86 6 VAL B C 1
ATOM 664 O O . VAL B 1 6 ? -11.594 -2.252 -6.039 1 86 6 VAL B O 1
ATOM 667 N N . GLU B 1 7 ? -13.25 -3.248 -4.848 1 83.81 7 GLU B N 1
ATOM 668 C CA . GLU B 1 7 ? -13.203 -4.434 -5.699 1 83.81 7 GLU B CA 1
ATOM 669 C C . GLU B 1 7 ? -13.594 -4.098 -7.137 1 83.81 7 GLU B C 1
ATOM 671 O O . GLU B 1 7 ? -13.023 -4.641 -8.086 1 83.81 7 GLU B O 1
ATOM 676 N N . SER B 1 8 ? -14.469 -3.238 -7.242 1 88.31 8 SER B N 1
ATOM 677 C CA . SER B 1 8 ? -14.93 -2.871 -8.57 1 88.31 8 SER B CA 1
ATOM 678 C C . SER B 1 8 ? -13.914 -1.991 -9.289 1 88.31 8 SER B C 1
ATOM 680 O O . SER B 1 8 ? -13.844 -1.99 -10.523 1 88.31 8 SER B O 1
ATOM 682 N N . SER B 1 9 ? -13.148 -1.312 -8.531 1 90.62 9 SER B N 1
ATOM 683 C CA . SER B 1 9 ? -12.18 -0.379 -9.102 1 90.62 9 SER B CA 1
ATOM 684 C C . SER B 1 9 ? -10.844 -1.058 -9.352 1 90.62 9 SER B C 1
ATOM 686 O O . SER B 1 9 ? -10.07 -0.617 -10.211 1 90.62 9 SER B O 1
ATOM 688 N N . PHE B 1 10 ? -10.617 -2.129 -8.578 1 92.81 10 PHE B N 1
ATOM 689 C CA 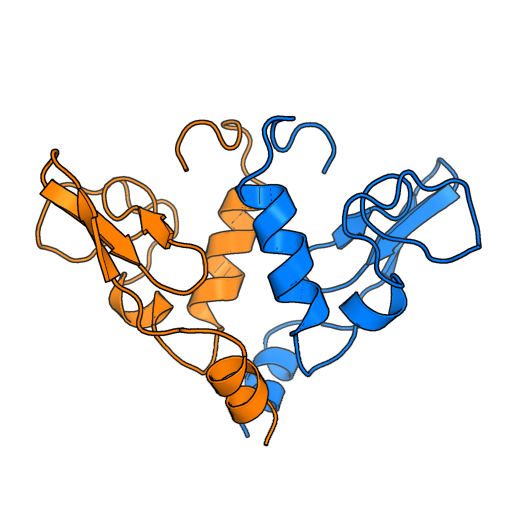. PHE B 1 10 ? -9.344 -2.834 -8.656 1 92.81 10 PHE B CA 1
ATOM 690 C C . PHE B 1 10 ? -9.562 -4.34 -8.75 1 92.81 10 PHE B C 1
ATOM 692 O O . PHE B 1 10 ? -10.555 -4.859 -8.219 1 92.81 10 PHE B O 1
ATOM 699 N N . ASN B 1 11 ? -8.68 -4.902 -9.391 1 93.94 11 ASN B N 1
ATOM 700 C CA . ASN B 1 11 ? -8.703 -6.363 -9.398 1 93.94 11 ASN B CA 1
ATOM 701 C C . ASN B 1 11 ? -7.922 -6.945 -8.227 1 93.94 11 ASN B C 1
ATOM 703 O O . ASN B 1 11 ? -6.711 -7.168 -8.328 1 93.94 11 ASN B O 1
ATOM 707 N N . LEU B 1 12 ? -8.625 -7.32 -7.195 1 93.94 12 LEU B N 1
ATOM 708 C CA . LEU B 1 12 ? -8.008 -7.785 -5.953 1 93.94 12 LEU B CA 1
ATOM 709 C C . LEU B 1 12 ? -7.516 -9.219 -6.094 1 93.94 12 LEU B C 1
ATOM 711 O O . LEU B 1 12 ? -6.633 -9.656 -5.352 1 93.94 12 LEU B O 1
ATOM 715 N N . SER B 1 13 ? -8.055 -10.023 -7.121 1 95.25 13 SER B N 1
ATOM 716 C CA . SER B 1 13 ? -7.781 -11.453 -7.246 1 95.25 13 SER B CA 1
ATOM 717 C C . SER B 1 13 ? -6.738 -11.727 -8.328 1 95.25 13 SER B C 1
ATOM 719 O O . SER B 1 13 ? -6.543 -12.867 -8.734 1 95.25 13 SER B O 1
ATOM 721 N N . LYS B 1 14 ? -6.062 -10.703 -8.719 1 96.62 14 LYS B N 1
ATOM 722 C CA . LYS B 1 14 ? -5.066 -10.852 -9.773 1 96.62 14 LYS B CA 1
ATOM 723 C C . LYS B 1 14 ? -3.865 -11.656 -9.289 1 96.62 14 LYS B C 1
ATOM 725 O O . LYS B 1 14 ? -3.33 -11.398 -8.211 1 96.62 14 LYS B O 1
ATOM 730 N N . VAL B 1 15 ? -3.467 -12.695 -10.047 1 97.56 15 VAL B N 1
ATOM 731 C CA . VAL B 1 15 ? -2.268 -13.484 -9.781 1 97.56 15 VAL B CA 1
ATOM 732 C C . VAL B 1 15 ? -1.484 -13.68 -11.078 1 97.56 15 VAL B C 1
ATOM 734 O O . VAL B 1 15 ? -2.045 -14.102 -12.094 1 97.56 15 VAL B O 1
ATOM 737 N N . ASN B 1 16 ? -0.198 -13.289 -11.055 1 97.38 16 ASN B N 1
ATOM 738 C CA . ASN B 1 16 ? 0.68 -13.461 -12.203 1 97.38 16 ASN B CA 1
ATOM 739 C C . ASN B 1 16 ? 1.839 -14.398 -11.891 1 97.38 16 ASN B C 1
ATOM 741 O O . ASN B 1 16 ? 2.434 -14.32 -10.812 1 97.38 16 ASN B O 1
ATOM 745 N N . GLU B 1 17 ? 2.145 -15.266 -12.875 1 96.5 17 GLU B N 1
ATOM 746 C CA . GLU B 1 17 ? 3.283 -16.172 -12.742 1 96.5 17 GLU B CA 1
ATOM 747 C C . GLU B 1 17 ? 4.523 -15.594 -13.422 1 96.5 17 GLU B C 1
ATOM 749 O O . GLU B 1 17 ? 4.438 -15.062 -14.531 1 96.5 17 GLU B O 1
ATOM 754 N N . ASN B 1 18 ? 5.691 -15.727 -12.703 1 95.94 18 ASN B N 1
ATOM 755 C CA . ASN B 1 18 ? 6.961 -15.25 -13.234 1 95.94 18 ASN B CA 1
ATOM 756 C C . ASN B 1 18 ? 7.797 -16.391 -13.805 1 95.94 18 ASN B C 1
ATOM 758 O O . ASN B 1 18 ? 7.539 -17.562 -13.516 1 95.94 18 ASN B O 1
ATOM 762 N N . ALA B 1 19 ? 8.758 -16.016 -14.562 1 95.38 19 ALA B N 1
ATOM 763 C CA . ALA B 1 19 ? 9.625 -17 -15.211 1 95.38 19 ALA B CA 1
ATOM 764 C C . ALA B 1 19 ? 10.422 -17.781 -14.18 1 95.38 19 ALA B C 1
ATOM 766 O O . ALA B 1 19 ? 10.773 -18.938 -14.414 1 95.38 19 ALA B O 1
ATOM 767 N N . ASP B 1 20 ? 10.672 -17.203 -13.062 1 94.94 20 ASP B N 1
ATOM 768 C CA . ASP B 1 20 ? 11.484 -17.859 -12.031 1 94.94 20 ASP B CA 1
ATOM 769 C C . ASP B 1 20 ? 10.633 -18.781 -11.156 1 94.94 20 ASP B C 1
ATOM 771 O O . ASP B 1 20 ? 11.117 -19.344 -10.172 1 94.94 20 ASP B O 1
ATOM 775 N N . GLY B 1 21 ? 9.336 -18.859 -11.484 1 95.62 21 GLY B N 1
ATOM 776 C CA . GLY B 1 21 ? 8.445 -19.734 -10.75 1 95.62 21 GLY B CA 1
ATOM 777 C C . GLY B 1 21 ? 7.711 -19.031 -9.625 1 95.62 21 GLY B C 1
ATOM 778 O O . GLY B 1 21 ? 6.836 -19.625 -8.984 1 95.62 21 GLY B O 1
ATOM 779 N N . SER B 1 22 ? 8.055 -17.828 -9.359 1 95.31 22 SER B N 1
ATOM 780 C CA . SER B 1 22 ? 7.32 -17.078 -8.344 1 95.31 22 SER B CA 1
ATOM 781 C C . SER B 1 22 ? 6 -16.547 -8.898 1 95.31 22 SER B C 1
ATOM 783 O O . SER B 1 22 ? 5.738 -16.656 -10.102 1 95.31 22 SER B O 1
ATOM 785 N N . PHE B 1 23 ? 5.191 -16.078 -7.98 1 96.75 23 PHE B N 1
ATOM 786 C CA . PHE B 1 23 ? 3.92 -15.461 -8.352 1 96.75 23 PHE B CA 1
ATOM 787 C C . PHE B 1 23 ? 3.775 -14.086 -7.719 1 96.75 23 PHE B C 1
ATOM 789 O O . PHE B 1 23 ? 4.273 -13.844 -6.617 1 96.75 23 PHE B O 1
ATOM 796 N N . ASP B 1 24 ? 3.104 -13.203 -8.414 1 96.19 24 ASP B N 1
ATOM 797 C CA . ASP B 1 24 ? 2.703 -11.898 -7.898 1 96.19 24 ASP B CA 1
ATOM 798 C C . ASP B 1 24 ? 1.218 -11.875 -7.547 1 96.19 24 ASP B C 1
ATOM 800 O O . ASP B 1 24 ? 0.377 -12.281 -8.352 1 96.19 24 ASP B O 1
ATOM 804 N N . TYR B 1 25 ? 0.944 -11.391 -6.379 1 96.44 25 TYR B N 1
ATOM 805 C CA . TYR B 1 25 ? -0.41 -11.57 -5.867 1 96.44 25 TYR B CA 1
ATOM 806 C C . TYR B 1 25 ? -1.081 -10.227 -5.621 1 96.44 25 TYR B C 1
ATOM 808 O O . TYR B 1 25 ? -0.472 -9.32 -5.055 1 96.44 25 TYR B O 1
ATOM 816 N N . GLY B 1 26 ? -2.332 -10.109 -6.074 1 96.19 26 GLY B N 1
ATOM 817 C CA . GLY B 1 26 ? -3.238 -9.062 -5.621 1 96.19 26 GLY B CA 1
ATOM 818 C C . GLY B 1 26 ? -3.02 -7.738 -6.328 1 96.19 26 GLY B C 1
ATOM 819 O O . GLY B 1 26 ? -2.354 -7.684 -7.363 1 96.19 26 GLY B O 1
ATOM 820 N N . ILE B 1 27 ? -3.562 -6.773 -5.703 1 93.75 27 ILE B N 1
ATOM 821 C CA . ILE B 1 27 ? -3.68 -5.449 -6.301 1 93.75 27 ILE B CA 1
ATOM 822 C C . ILE B 1 27 ? -2.297 -4.809 -6.41 1 93.75 27 ILE B C 1
ATOM 824 O O . ILE B 1 27 ? -2.037 -4.035 -7.336 1 93.75 27 ILE B O 1
ATOM 828 N N . PHE B 1 28 ? -1.354 -5.176 -5.559 1 93.94 28 PHE B N 1
ATOM 829 C CA . PHE B 1 28 ? -0.028 -4.566 -5.582 1 93.94 28 PHE B CA 1
ATOM 830 C C . PHE B 1 28 ? 0.993 -5.516 -6.199 1 93.94 28 PHE B C 1
ATOM 832 O O . PHE B 1 28 ? 2.18 -5.191 -6.277 1 93.94 28 PHE B O 1
ATOM 839 N N . GLN B 1 29 ? 0.554 -6.672 -6.645 1 95.25 29 GLN B N 1
ATOM 840 C CA . GLN B 1 29 ? 1.41 -7.668 -7.285 1 95.25 29 GLN B CA 1
ATOM 841 C C . GLN B 1 29 ? 2.637 -7.969 -6.43 1 95.25 29 GLN B C 1
ATOM 843 O O . GLN B 1 29 ? 3.77 -7.883 -6.91 1 95.25 29 GLN B O 1
ATOM 848 N N . ILE B 1 30 ? 2.352 -8.445 -5.246 1 93.06 30 ILE B N 1
ATOM 849 C CA . ILE B 1 30 ? 3.361 -8.758 -4.238 1 93.06 30 ILE B CA 1
ATOM 850 C C . ILE B 1 30 ? 3.971 -10.125 -4.523 1 93.06 30 ILE B C 1
ATOM 852 O O . ILE B 1 30 ? 3.252 -11.125 -4.617 1 93.06 30 ILE B O 1
ATOM 856 N N . ASN B 1 31 ? 5.266 -10.164 -4.613 1 94.25 31 ASN B N 1
ATOM 857 C CA . ASN B 1 31 ? 5.98 -11.344 -5.094 1 94.25 31 ASN B CA 1
ATOM 858 C C . ASN B 1 31 ? 6.086 -12.414 -4.012 1 94.25 31 ASN B C 1
ATOM 860 O O . ASN B 1 31 ? 6.457 -12.117 -2.873 1 94.25 31 ASN B O 1
ATOM 864 N N . SER B 1 32 ? 5.898 -13.609 -4.348 1 96.38 32 SER B N 1
ATOM 865 C CA . SER B 1 32 ? 5.805 -14.719 -3.404 1 96.38 32 SER B CA 1
ATOM 866 C C . SER B 1 32 ? 7.188 -15.188 -2.967 1 96.38 32 SER B C 1
ATOM 868 O O . SER B 1 32 ? 7.324 -15.852 -1.935 1 96.38 32 SER B O 1
ATOM 870 N N . HIS B 1 33 ? 8.25 -14.875 -3.734 1 95.62 33 HIS B N 1
ATOM 871 C CA . HIS B 1 33 ? 9.586 -15.312 -3.34 1 95.62 33 HIS B CA 1
ATOM 872 C C . HIS B 1 33 ? 10.117 -14.484 -2.172 1 95.62 33 HIS B C 1
ATOM 874 O O . HIS B 1 33 ? 11.023 -14.922 -1.461 1 95.62 33 HIS B O 1
ATOM 880 N N . TYR B 1 34 ? 9.5 -13.375 -1.865 1 92.62 34 TYR B N 1
ATOM 881 C CA . TYR B 1 34 ? 10.086 -12.461 -0.885 1 92.62 34 TYR B CA 1
ATOM 882 C C . TYR B 1 34 ? 9.086 -12.117 0.209 1 92.62 34 TYR B C 1
ATOM 884 O O . TYR B 1 34 ? 9.414 -12.172 1.397 1 92.62 34 TYR B O 1
ATOM 892 N N . TRP B 1 35 ? 7.906 -11.875 -0.172 1 93.56 35 TRP B N 1
ATOM 893 C CA . TRP B 1 35 ? 7.062 -11.086 0.718 1 93.56 35 TRP B CA 1
ATOM 894 C C . TRP B 1 35 ? 6.008 -11.961 1.386 1 93.56 35 TRP B C 1
ATOM 896 O O . TRP B 1 35 ? 5.668 -11.75 2.553 1 93.56 35 TRP B O 1
ATOM 906 N N . CYS B 1 36 ? 5.492 -12.891 0.725 1 96.88 36 CYS B N 1
ATOM 907 C CA . CYS B 1 36 ? 4.453 -13.766 1.263 1 96.88 36 CYS B CA 1
ATOM 908 C C . CYS B 1 36 ? 4.758 -15.227 0.954 1 96.88 36 CYS B C 1
ATOM 910 O O . CYS B 1 36 ? 5.691 -15.531 0.206 1 96.88 36 CYS B O 1
ATOM 912 N N . ASN B 1 37 ? 3.977 -16.156 1.585 1 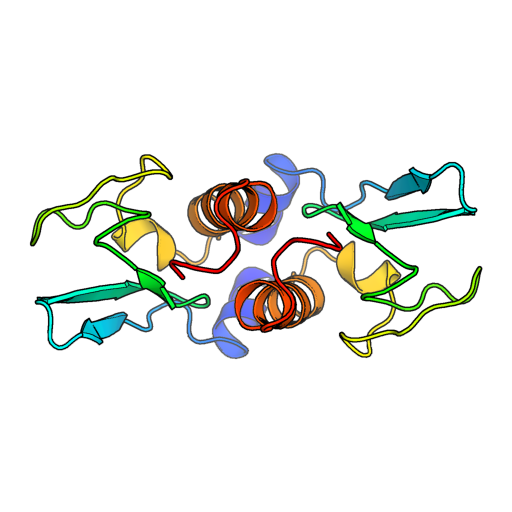98 37 ASN B N 1
ATOM 913 C CA . ASN B 1 37 ? 4.188 -17.594 1.388 1 98 37 ASN B CA 1
ATOM 914 C C . ASN B 1 37 ? 2.988 -18.234 0.704 1 98 37 ASN B C 1
ATOM 916 O O . ASN B 1 37 ? 1.866 -18.172 1.206 1 98 37 ASN B O 1
ATOM 920 N N . ASP B 1 38 ? 3.232 -18.812 -0.456 1 97.38 38 ASP B N 1
ATOM 921 C CA . ASP B 1 38 ? 2.15 -19.547 -1.113 1 97.38 38 ASP B CA 1
ATOM 922 C C . ASP B 1 38 ? 2.383 -21.047 -1.056 1 97.38 38 ASP B C 1
ATOM 924 O O . ASP B 1 38 ? 1.582 -21.828 -1.576 1 97.38 38 ASP B O 1
ATOM 928 N N . TYR B 1 39 ? 3.518 -21.453 -0.54 1 95.94 39 TYR B N 1
ATOM 929 C CA . TYR B 1 39 ? 3.871 -22.844 -0.271 1 95.94 39 TYR B CA 1
ATOM 930 C C . TYR B 1 39 ? 4.105 -23.609 -1.568 1 95.94 39 TYR B C 1
ATOM 932 O O . TYR B 1 39 ? 3.955 -24.828 -1.61 1 95.94 39 TYR B O 1
ATOM 940 N N . GLN B 1 40 ? 4.297 -22.859 -2.65 1 94.25 40 GLN B N 1
ATOM 941 C CA . GLN B 1 40 ? 4.539 -23.484 -3.945 1 94.25 40 GLN B CA 1
ATOM 942 C C . GLN B 1 40 ? 6.012 -23.391 -4.336 1 94.25 40 GLN B C 1
ATOM 944 O O . GLN B 1 40 ? 6.5 -24.188 -5.137 1 94.25 40 GLN B O 1
ATOM 949 N N . SER B 1 41 ? 6.719 -22.391 -3.865 1 88.88 41 SER B N 1
ATOM 950 C CA . SER B 1 41 ? 8.133 -22.172 -4.129 1 88.88 41 SER B CA 1
ATOM 951 C C . SER B 1 41 ? 8.836 -21.547 -2.928 1 88.88 41 SER B C 1
ATOM 953 O O . SER B 1 41 ? 8.195 -21.266 -1.913 1 88.88 41 SER B O 1
ATOM 955 N N . HIS B 1 42 ? 10.133 -21.406 -2.949 1 94.06 42 HIS B N 1
ATOM 956 C CA . HIS B 1 42 ? 10.891 -20.734 -1.894 1 94.06 42 HIS B CA 1
ATOM 957 C C . HIS B 1 42 ? 10.352 -19.344 -1.627 1 94.06 42 HIS B C 1
ATOM 959 O O . HIS B 1 42 ? 9.969 -18.625 -2.559 1 94.06 42 HIS B O 1
ATOM 965 N N . SER B 1 43 ? 10.359 -18.984 -0.315 1 95.06 43 SER B N 1
ATOM 966 C CA . SER B 1 43 ? 9.922 -17.641 0.066 1 95.06 43 SER B CA 1
ATOM 967 C C . SER B 1 43 ? 10.648 -17.156 1.312 1 95.06 43 SER B C 1
ATOM 969 O O . SER B 1 43 ? 10.812 -17.906 2.277 1 95.06 43 SER B O 1
ATOM 971 N N . GLU B 1 44 ? 11.102 -15.898 1.277 1 94.75 44 GLU B N 1
ATOM 972 C CA . GLU B 1 44 ? 11.625 -15.258 2.479 1 94.75 44 GLU B CA 1
ATOM 973 C C . GLU B 1 44 ? 10.5 -14.898 3.445 1 94.75 44 GLU B C 1
ATOM 975 O O . GLU B 1 44 ? 10.719 -14.797 4.656 1 94.75 44 GLU B O 1
ATOM 980 N N . ASN B 1 45 ? 9.305 -14.68 2.943 1 95.5 45 ASN B N 1
ATOM 981 C CA . ASN B 1 45 ? 8.086 -14.398 3.701 1 95.5 45 ASN B CA 1
ATOM 982 C C . ASN B 1 45 ? 8.289 -13.25 4.684 1 95.5 45 ASN B C 1
ATOM 984 O O . ASN B 1 45 ? 8.031 -13.398 5.879 1 95.5 45 ASN B O 1
ATOM 988 N N . ILE B 1 46 ? 8.656 -12.117 4.156 1 93.5 46 ILE B N 1
ATOM 989 C CA . ILE B 1 46 ? 8.984 -10.961 4.988 1 93.5 46 ILE B CA 1
ATOM 990 C C . ILE B 1 46 ? 7.73 -10.453 5.691 1 93.5 46 ILE B C 1
ATOM 992 O O . ILE B 1 46 ? 7.793 -10.008 6.84 1 93.5 46 ILE B O 1
ATOM 996 N N . CYS B 1 47 ? 6.656 -10.633 5.059 1 95 47 CYS B N 1
ATOM 997 C CA . CYS B 1 47 ? 5.406 -10.141 5.629 1 95 47 CYS B CA 1
ATOM 998 C C . CYS B 1 47 ? 4.812 -11.148 6.605 1 95 47 CYS B C 1
ATOM 1000 O O . CYS B 1 47 ? 3.889 -10.82 7.352 1 95 47 CYS B O 1
ATOM 1002 N N . HIS B 1 48 ? 5.262 -12.367 6.582 1 97 48 HIS B N 1
ATOM 1003 C CA . HIS B 1 48 ? 4.77 -13.445 7.438 1 97 48 HIS B CA 1
ATOM 1004 C C . HIS B 1 48 ? 3.273 -13.664 7.246 1 97 48 HIS B C 1
ATOM 1006 O O . HIS B 1 48 ? 2.514 -13.695 8.219 1 97 48 HIS B O 1
ATOM 1012 N N . GLU B 1 49 ? 2.861 -13.812 6.074 1 97.25 49 GLU B N 1
ATOM 1013 C CA . GLU B 1 49 ? 1.456 -14.07 5.777 1 97.25 49 GLU B CA 1
ATOM 1014 C C . GLU B 1 49 ? 1.307 -15.008 4.582 1 97.25 49 GLU B C 1
ATOM 1016 O O . GLU B 1 49 ? 2.262 -15.227 3.836 1 97.25 49 GLU B O 1
ATOM 1021 N N . ASP B 1 50 ? 0.132 -15.648 4.473 1 98.25 50 ASP B N 1
ATOM 1022 C CA . ASP B 1 50 ? -0.233 -16.422 3.297 1 98.25 50 ASP B CA 1
ATOM 1023 C C . ASP B 1 50 ? -0.548 -15.523 2.109 1 98.25 50 ASP B C 1
ATOM 1025 O O . ASP B 1 50 ? -1.315 -14.562 2.238 1 98.25 50 ASP B O 1
ATOM 1029 N N . CYS B 1 51 ? 0.083 -15.859 0.901 1 98.31 51 CYS B N 1
ATOM 1030 C CA . CYS B 1 51 ? -0.116 -15.016 -0.274 1 98.31 51 CYS B CA 1
ATOM 1031 C C . CYS B 1 51 ? -1.593 -14.938 -0.643 1 98.31 51 CYS B C 1
ATOM 1033 O O . CYS B 1 51 ? -2.059 -13.906 -1.138 1 98.31 51 CYS B O 1
ATOM 1035 N N . LYS B 1 52 ? -2.402 -15.961 -0.365 1 98.31 52 LYS B N 1
ATOM 1036 C CA . LYS B 1 52 ? -3.828 -15.977 -0.682 1 98.31 52 LYS B CA 1
ATOM 1037 C C . LYS B 1 52 ? -4.566 -14.867 0.066 1 98.31 52 LYS B C 1
ATOM 1039 O O . LYS B 1 52 ? -5.586 -14.359 -0.409 1 98.31 52 LYS B O 1
ATOM 1044 N N . GLU B 1 53 ? -4.07 -14.469 1.229 1 97.38 53 GLU B N 1
ATOM 1045 C CA . GLU B 1 53 ? -4.711 -13.414 2.008 1 97.38 53 GLU B CA 1
ATOM 1046 C C . GLU B 1 53 ? -4.598 -12.07 1.308 1 97.38 53 GLU B C 1
ATOM 1048 O O . GLU B 1 53 ? -5.375 -11.148 1.585 1 97.38 53 GLU B O 1
ATOM 1053 N N . LEU B 1 54 ? -3.658 -11.938 0.389 1 97.25 54 LEU B N 1
ATOM 1054 C CA . LEU B 1 54 ? -3.469 -10.688 -0.346 1 97.25 54 LEU B CA 1
ATOM 1055 C C . LEU B 1 54 ? -4.539 -10.523 -1.42 1 97.25 54 LEU B C 1
ATOM 1057 O O . LEU B 1 54 ? -4.66 -9.453 -2.023 1 97.25 54 LEU B O 1
ATOM 1061 N N . LEU B 1 55 ? -5.367 -11.547 -1.59 1 96.69 55 LEU B N 1
ATOM 1062 C CA . LEU B 1 55 ? -6.457 -11.516 -2.562 1 96.69 55 LEU B CA 1
ATOM 1063 C C . LEU B 1 55 ? -7.777 -11.164 -1.889 1 96.69 55 LEU B C 1
ATOM 1065 O O . LEU B 1 55 ? -8.789 -10.961 -2.564 1 96.69 55 LEU B O 1
ATOM 1069 N N . SER B 1 56 ? -7.734 -11.055 -0.575 1 92.69 56 SER B N 1
ATOM 1070 C CA . SER B 1 56 ? -8.945 -10.867 0.215 1 92.69 56 SER B CA 1
ATOM 1071 C C . SER B 1 56 ? -9.492 -9.453 0.061 1 92.69 56 SER B C 1
ATOM 1073 O O . SER B 1 56 ? -8.727 -8.484 0.075 1 92.69 56 SER B O 1
ATOM 1075 N N . PRO B 1 57 ? -10.789 -9.375 0.035 1 89.31 57 PRO B N 1
ATOM 1076 C CA . PRO B 1 57 ? -11.391 -8.047 -0.064 1 89.31 57 PRO B CA 1
ATOM 1077 C C . PRO B 1 57 ? -11.297 -7.254 1.238 1 89.31 57 PRO B C 1
ATOM 1079 O O . PRO B 1 57 ? -11.531 -6.043 1.249 1 89.31 57 PRO B O 1
ATOM 1082 N N . ASN B 1 58 ? -11.008 -7.875 2.305 1 88.75 58 ASN B N 1
ATOM 1083 C CA . ASN B 1 58 ? -10.945 -7.129 3.559 1 88.75 58 ASN B CA 1
ATOM 1084 C C . ASN B 1 58 ? -9.648 -6.336 3.666 1 88.75 58 ASN B C 1
ATOM 1086 O O . ASN B 1 58 ? -9.531 -5.434 4.5 1 88.75 58 ASN B O 1
ATOM 1090 N N . LEU B 1 59 ? -8.648 -6.523 2.945 1 93 59 LEU B N 1
ATOM 1091 C CA . LEU B 1 59 ? -7.441 -5.738 2.693 1 93 59 LEU B CA 1
ATOM 1092 C C . LEU B 1 59 ? -6.57 -5.664 3.943 1 93 59 LEU B C 1
ATOM 1094 O O . LEU B 1 59 ? -5.562 -4.957 3.961 1 93 59 LEU B O 1
ATOM 1098 N N . LEU B 1 60 ? -6.887 -6.406 4.984 1 93.88 60 LEU B N 1
ATOM 1099 C CA . LEU B 1 60 ? -6.117 -6.309 6.223 1 93.88 60 LEU B CA 1
ATOM 1100 C C . LEU B 1 60 ? -4.688 -6.797 6.012 1 93.88 60 LEU B C 1
ATOM 1102 O O . LEU B 1 60 ? -3.73 -6.09 6.324 1 93.88 60 LEU B O 1
ATOM 1106 N N . SER B 1 61 ? -4.562 -7.996 5.461 1 94.94 61 SER B N 1
ATOM 1107 C CA . SER B 1 61 ? -3.24 -8.555 5.199 1 94.94 61 SER B CA 1
ATOM 1108 C C . SER B 1 61 ? -2.482 -7.727 4.168 1 94.94 61 SER B C 1
ATOM 1110 O O . SER B 1 61 ? -1.27 -7.539 4.285 1 94.94 61 SER B O 1
ATOM 1112 N N . THR B 1 62 ? -3.221 -7.234 3.098 1 95.5 62 THR B N 1
ATOM 1113 C CA . THR B 1 62 ? -2.625 -6.41 2.053 1 95.5 62 THR B CA 1
ATOM 1114 C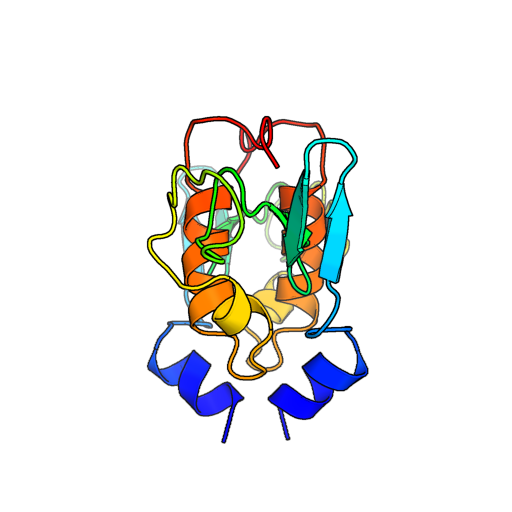 C . THR B 1 62 ? -2.035 -5.133 2.643 1 95.5 62 THR B C 1
ATOM 1116 O O . THR B 1 62 ? -0.878 -4.801 2.379 1 95.5 62 THR B O 1
ATOM 1119 N N . ILE B 1 63 ? -2.732 -4.477 3.486 1 94.12 63 ILE B N 1
ATOM 1120 C CA . ILE B 1 63 ? -2.279 -3.23 4.094 1 94.12 63 ILE B CA 1
ATOM 1121 C C . ILE B 1 63 ? -1.089 -3.506 5.012 1 94.12 63 ILE B C 1
ATOM 1123 O O . ILE B 1 63 ? -0.086 -2.789 4.969 1 94.12 63 ILE B O 1
ATOM 1127 N N . ASN B 1 64 ? -1.149 -4.566 5.758 1 94.06 64 ASN B N 1
ATOM 1128 C CA . ASN B 1 64 ? -0.054 -4.926 6.652 1 94.06 64 ASN B CA 1
ATOM 1129 C C . ASN B 1 64 ? 1.235 -5.188 5.879 1 94.06 64 ASN B C 1
ATOM 1131 O O . ASN B 1 64 ? 2.309 -4.734 6.285 1 94.06 64 ASN B O 1
ATOM 1135 N N . CYS B 1 65 ? 1.104 -5.848 4.809 1 94.25 65 CYS B N 1
ATOM 1136 C CA . CYS B 1 65 ? 2.287 -6.195 4.027 1 94.25 65 CYS B CA 1
ATOM 1137 C C . CYS B 1 65 ? 2.842 -4.973 3.305 1 94.25 65 CYS B C 1
ATOM 1139 O O . CYS B 1 65 ? 4.051 -4.734 3.312 1 94.25 65 CYS B O 1
ATOM 1141 N N . VAL B 1 66 ? 2.01 -4.188 2.709 1 92.88 66 VAL B N 1
ATOM 1142 C CA . VAL B 1 66 ? 2.455 -3.014 1.968 1 92.88 66 VAL B CA 1
ATOM 1143 C C . VAL B 1 66 ? 3.102 -2.014 2.924 1 92.88 66 VAL B C 1
ATOM 1145 O O . VAL B 1 66 ? 4.062 -1.333 2.562 1 92.88 66 VAL B O 1
ATOM 1148 N N . LYS B 1 67 ? 2.693 -1.912 4.137 1 90.81 67 LYS B N 1
ATOM 1149 C CA . LYS B 1 67 ? 3.369 -1.07 5.121 1 90.81 67 LYS B CA 1
ATOM 1150 C C . LYS B 1 67 ? 4.828 -1.489 5.293 1 90.81 67 LYS B C 1
ATOM 1152 O O . LYS B 1 67 ? 5.715 -0.64 5.383 1 90.81 67 LYS B O 1
ATOM 1157 N N . LYS B 1 68 ? 5.016 -2.746 5.324 1 88.06 68 LYS B N 1
ATOM 1158 C CA . LYS B 1 68 ? 6.383 -3.25 5.434 1 88.06 68 LYS B CA 1
ATOM 1159 C C . LYS B 1 68 ? 7.191 -2.928 4.176 1 88.06 68 LYS B C 1
ATOM 1161 O O . LYS B 1 68 ? 8.367 -2.576 4.266 1 88.06 68 LYS B O 1
ATOM 1166 N N . ILE B 1 69 ? 6.547 -3.027 3.068 1 87.19 69 ILE B N 1
ATOM 1167 C CA . ILE B 1 69 ? 7.219 -2.766 1.8 1 87.19 69 ILE B CA 1
ATOM 1168 C C . ILE B 1 69 ? 7.617 -1.293 1.722 1 87.19 69 ILE B C 1
ATOM 1170 O O . ILE B 1 69 ? 8.758 -0.971 1.391 1 87.19 69 ILE B O 1
ATOM 1174 N N . VAL B 1 70 ? 6.684 -0.472 2.197 1 83.94 70 VAL B N 1
ATOM 1175 C CA . VAL B 1 70 ? 6.922 0.961 2.051 1 83.94 70 VAL B CA 1
ATOM 1176 C C . VAL B 1 70 ? 7.898 1.435 3.127 1 83.94 70 VAL B C 1
ATOM 1178 O O . VAL B 1 70 ? 8.664 2.375 2.906 1 83.94 70 VAL B O 1
ATOM 1181 N N . SER B 1 71 ? 7.793 0.864 4.391 1 76.5 71 SER B N 1
ATOM 1182 C CA . SER B 1 71 ? 8.68 1.268 5.48 1 76.5 71 SER B CA 1
ATOM 1183 C C . SER B 1 71 ? 10.078 0.698 5.297 1 76.5 71 SER B C 1
ATOM 1185 O O . SER B 1 71 ? 11.039 1.187 5.898 1 76.5 71 SER B O 1
ATOM 1187 N N . GLY B 1 72 ? 10.117 -0.578 4.895 1 61.97 72 GLY B N 1
ATOM 1188 C CA . GLY B 1 72 ? 11.375 -1.304 4.789 1 61.97 72 GLY B CA 1
ATOM 1189 C C . GLY B 1 72 ? 12.367 -0.651 3.844 1 61.97 72 GLY B C 1
ATOM 1190 O O . GLY B 1 72 ? 11.977 0.121 2.965 1 61.97 72 GLY B O 1
ATOM 1191 N N . ALA B 1 73 ? 13.633 -0.629 4.5 1 49.31 73 ALA B N 1
ATOM 1192 C CA . ALA B 1 73 ? 14.953 -0.194 4.039 1 49.31 73 ALA B CA 1
ATOM 1193 C C . ALA B 1 73 ? 15.227 -0.684 2.621 1 49.31 73 ALA B C 1
ATOM 1195 O O . ALA B 1 73 ? 15.953 -0.037 1.864 1 49.31 73 ALA B O 1
ATOM 1196 N N . GLY B 1 74 ? 15.117 -1.832 2.457 1 42.69 74 GLY B N 1
ATOM 1197 C CA . GLY B 1 74 ? 15.828 -2.453 1.351 1 42.69 74 GLY B CA 1
ATOM 1198 C C . GLY B 1 74 ? 15.367 -1.961 -0.008 1 42.69 74 GLY B C 1
ATOM 1199 O O . GLY B 1 74 ? 15.867 -2.41 -1.04 1 42.69 74 GLY B O 1
ATOM 1200 N N . GLY B 1 75 ? 15.07 -0.665 -0.265 1 42.44 75 GLY B N 1
ATOM 1201 C CA . GLY B 1 75 ? 14.695 -0.115 -1.558 1 42.44 75 GLY B CA 1
ATOM 1202 C C . GLY B 1 75 ? 13.695 -0.979 -2.309 1 42.44 75 GLY B C 1
ATOM 1203 O O . GLY B 1 75 ? 13.555 -2.17 -2.018 1 42.44 75 GLY B O 1
ATOM 1204 N N . MET B 1 76 ? 12.453 -0.37 -2.76 1 46.78 76 MET B N 1
ATOM 1205 C CA . MET B 1 76 ? 11.562 -0.976 -3.744 1 46.78 76 MET B CA 1
ATOM 1206 C C . MET B 1 76 ? 12.32 -1.967 -4.625 1 46.78 76 MET B C 1
ATOM 1208 O O . MET B 1 76 ? 11.805 -2.4 -5.66 1 46.78 76 MET B O 1
ATOM 1212 N N . LYS B 1 77 ? 13.586 -2.145 -4.391 1 42.31 77 LYS B N 1
ATOM 1213 C CA . LYS B 1 77 ? 14.383 -2.9 -5.352 1 42.31 77 LYS B CA 1
ATOM 1214 C C . LYS B 1 77 ? 13.781 -4.277 -5.605 1 42.31 77 LYS B C 1
ATOM 1216 O O . LYS B 1 77 ? 13.984 -4.863 -6.672 1 42.31 77 LYS B O 1
ATOM 1221 N N . ASN B 1 78 ? 13.227 -4.938 -4.508 1 45.22 78 ASN B N 1
ATOM 1222 C CA . ASN B 1 78 ? 12.781 -6.289 -4.824 1 45.22 78 ASN B CA 1
ATOM 1223 C C . ASN B 1 78 ? 11.266 -6.371 -4.945 1 45.22 78 ASN B C 1
ATOM 1225 O O . ASN B 1 78 ? 10.656 -7.363 -4.547 1 45.22 78 ASN B O 1
ATOM 1229 N N . TRP B 1 79 ? 10.727 -5.371 -5.262 1 48.53 79 TRP B N 1
ATOM 1230 C CA . TRP B 1 79 ? 9.32 -5.523 -5.605 1 48.53 79 TRP B CA 1
ATOM 1231 C C . TRP B 1 79 ? 9.148 -6.434 -6.816 1 48.53 79 TRP B C 1
ATOM 1233 O O . TRP B 1 79 ? 9.961 -6.402 -7.742 1 48.53 79 TRP B O 1
#

pLDDT: mean 87.43, std 15.68, range [42.31, 98.31]

Foldseek 3Di:
DVLVVVVVVFPQADWDADPVGWIFHGRVGHTCQEDAPCPRDHHVNVLVYHRVVSSDSVCPSVVSRVVCVVVDDPPVVPD/DVLVVVVVVFPQADWAADPVGWIFHGRVGHTCQEDAPCPRDHHVNVLVYHRRVSSDSVCPSVVSRVVCCVVDDPPVVVD